Protein AF-A0A1A8Y0H7-F1 (afdb_monomer_lite)

Organism: NCBI:txid1860101

Structure (mmCIF, N/CA/C/O backbone):
data_AF-A0A1A8Y0H7-F1
#
_entry.id   AF-A0A1A8Y0H7-F1
#
loop_
_atom_site.group_PDB
_atom_site.id
_atom_site.type_symbol
_atom_site.label_atom_id
_atom_site.label_alt_id
_atom_site.label_comp_id
_atom_site.label_asym_id
_atom_site.label_entity_id
_atom_site.label_seq_id
_atom_site.pdbx_PDB_ins_code
_atom_site.Cartn_x
_atom_site.Cartn_y
_atom_site.Cartn_z
_atom_site.occupancy
_atom_site.B_iso_or_equiv
_atom_site.auth_seq_id
_atom_site.auth_comp_id
_atom_site.auth_asym_id
_atom_site.auth_atom_id
_atom_site.pdbx_PDB_model_num
ATOM 1 N N . MET A 1 1 ? -33.946 9.716 -29.576 1.00 44.84 1 MET A N 1
ATOM 2 C CA . MET A 1 1 ? -33.594 9.045 -28.306 1.00 44.84 1 MET A CA 1
ATOM 3 C C . MET A 1 1 ? -32.079 9.038 -28.224 1.00 44.84 1 MET A C 1
ATOM 5 O O . MET A 1 1 ? -31.457 8.305 -28.978 1.00 44.84 1 MET A O 1
ATOM 9 N N . VAL A 1 2 ? -31.477 9.935 -27.443 1.00 49.16 2 VAL A N 1
ATOM 10 C CA . VAL A 1 2 ? -30.012 10.001 -27.334 1.00 49.16 2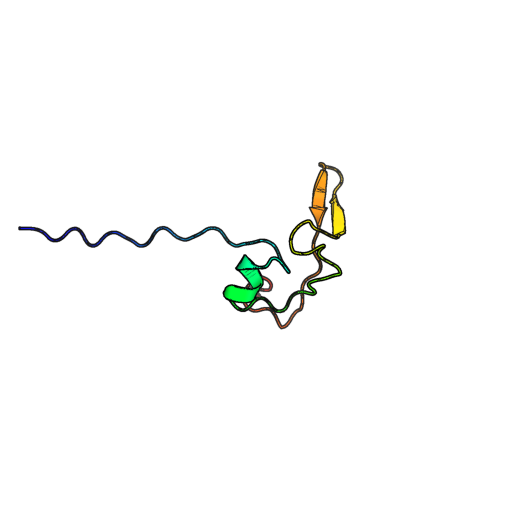 VAL A CA 1
ATOM 11 C C . VAL A 1 2 ? -29.608 9.077 -26.195 1.00 49.16 2 VAL A C 1
ATOM 13 O O . VAL A 1 2 ? -29.991 9.305 -25.049 1.00 49.16 2 VAL A O 1
ATOM 16 N N . ALA A 1 3 ? -28.910 7.993 -26.522 1.00 60.56 3 ALA A N 1
ATOM 17 C CA . ALA A 1 3 ? -28.346 7.100 -25.525 1.00 60.56 3 ALA A CA 1
ATOM 18 C C . ALA A 1 3 ? -27.251 7.855 -24.762 1.00 60.56 3 ALA A C 1
ATOM 20 O O . ALA A 1 3 ? -26.203 8.175 -25.319 1.00 60.56 3 ALA A O 1
ATOM 21 N N . VAL A 1 4 ? -27.505 8.158 -23.490 1.00 59.22 4 VAL A N 1
ATOM 22 C CA . VAL A 1 4 ? -26.473 8.641 -22.573 1.00 59.22 4 VAL A CA 1
ATOM 23 C C . VAL A 1 4 ? -25.587 7.447 -22.237 1.00 59.22 4 VAL A C 1
ATOM 25 O O . VAL A 1 4 ? -25.951 6.594 -21.426 1.00 59.22 4 VAL A O 1
ATOM 28 N N . VAL A 1 5 ? -24.432 7.354 -22.896 1.00 60.66 5 VAL A N 1
ATOM 29 C CA . VAL A 1 5 ? -23.363 6.447 -22.477 1.00 60.66 5 VAL A CA 1
ATOM 30 C C . VAL A 1 5 ? -22.823 6.966 -21.147 1.00 60.66 5 VAL A C 1
ATOM 32 O O . VAL A 1 5 ? -22.155 7.990 -21.081 1.00 60.66 5 VAL A O 1
ATOM 35 N N . LYS A 1 6 ? -23.206 6.304 -20.054 1.00 60.34 6 LYS A N 1
ATOM 36 C CA . LYS A 1 6 ? -22.749 6.645 -18.705 1.00 60.34 6 LYS A CA 1
ATOM 37 C C . LYS A 1 6 ? -21.240 6.404 -18.646 1.00 60.34 6 LYS A C 1
ATOM 39 O O . LYS A 1 6 ? -20.801 5.255 -18.725 1.00 60.34 6 LYS A O 1
ATOM 44 N N . GLU A 1 7 ? -20.453 7.472 -18.545 1.00 62.00 7 GLU A N 1
ATOM 45 C CA . GLU A 1 7 ? -19.019 7.367 -18.282 1.00 62.00 7 GLU A CA 1
ATOM 46 C C . GLU A 1 7 ? -18.816 6.560 -16.996 1.00 62.00 7 GLU A C 1
ATOM 48 O O . GLU A 1 7 ? -19.443 6.807 -15.965 1.00 62.00 7 GLU A 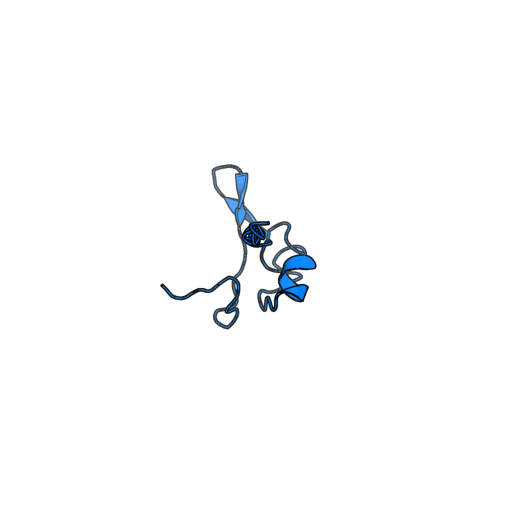O 1
ATOM 53 N N . LYS A 1 8 ? -17.999 5.511 -17.084 1.00 58.81 8 LYS A N 1
ATOM 54 C CA . LYS A 1 8 ? -17.772 4.568 -15.992 1.00 58.81 8 LYS A CA 1
ATOM 55 C C . LYS A 1 8 ? -16.980 5.304 -14.908 1.00 58.81 8 LYS A C 1
ATOM 57 O O . LYS A 1 8 ? -15.786 5.526 -15.088 1.00 58.81 8 LYS A O 1
ATOM 62 N N . GLU A 1 9 ? -17.637 5.702 -13.816 1.00 59.22 9 GLU A N 1
ATOM 63 C CA . GLU A 1 9 ? -16.983 6.346 -12.670 1.00 59.22 9 GLU A CA 1
ATOM 64 C C . GLU A 1 9 ? -15.714 5.572 -12.288 1.00 59.22 9 GLU A C 1
ATOM 66 O O . GLU A 1 9 ? -15.746 4.357 -12.045 1.00 59.22 9 GLU A O 1
ATOM 71 N N . LYS A 1 10 ? -14.576 6.275 -12.300 1.00 62.88 10 LYS A N 1
ATOM 72 C CA . LYS A 1 10 ? -13.258 5.705 -12.023 1.00 62.88 10 LYS A CA 1
ATOM 73 C C . LYS A 1 10 ? -13.228 5.277 -10.559 1.00 62.88 10 LYS A C 1
ATOM 75 O O . LYS A 1 10 ? -13.020 6.090 -9.666 1.00 62.88 10 LYS A O 1
ATOM 80 N N . GLN A 1 11 ? -13.485 3.993 -10.328 1.00 68.44 11 GLN A N 1
ATOM 81 C CA . GLN A 1 11 ? -13.490 3.389 -8.998 1.00 68.44 11 GLN A CA 1
ATOM 82 C C . GLN A 1 11 ? -12.185 3.738 -8.261 1.00 68.44 11 GLN A C 1
ATOM 84 O O . GLN A 1 11 ? -11.113 3.572 -8.855 1.00 68.44 11 GLN A O 1
ATOM 89 N N . PRO A 1 12 ? -12.242 4.181 -6.990 1.00 86.94 12 PRO A N 1
ATOM 90 C CA . PRO A 1 12 ? -11.057 4.612 -6.256 1.00 86.94 12 PRO A CA 1
ATOM 91 C C . PRO A 1 12 ? -10.026 3.483 -6.179 1.00 86.94 12 PRO A C 1
ATOM 93 O O . PRO A 1 12 ? -10.387 2.299 -6.142 1.00 86.94 12 PRO A O 1
ATOM 96 N N . LEU A 1 13 ? -8.743 3.847 -6.199 1.00 92.12 13 LEU A N 1
ATOM 97 C CA . LEU A 1 13 ? -7.637 2.900 -6.081 1.00 92.12 13 LEU A CA 1
ATOM 98 C C . LEU A 1 13 ? -7.652 2.298 -4.661 1.00 92.12 13 LEU A C 1
ATOM 100 O O . LEU A 1 13 ? -7.534 3.058 -3.702 1.00 92.12 13 LEU A O 1
ATOM 104 N N . PRO A 1 14 ? -7.841 0.975 -4.492 1.00 96.19 14 PRO A N 1
ATOM 105 C CA . PRO A 1 14 ? -7.852 0.346 -3.172 1.00 96.19 14 PRO A CA 1
ATOM 106 C C . PRO A 1 14 ? -6.454 0.358 -2.551 1.00 96.19 14 PRO A C 1
ATOM 108 O O . PRO A 1 14 ? -5.464 0.455 -3.270 1.00 96.19 14 PRO A O 1
ATOM 111 N N . ASN A 1 15 ? -6.357 0.207 -1.232 1.00 97.06 15 ASN A N 1
ATOM 112 C CA . ASN A 1 15 ? -5.068 0.205 -0.539 1.00 97.06 15 ASN A CA 1
ATOM 113 C C . ASN A 1 15 ? -4.216 -1.037 -0.881 1.00 97.06 15 ASN A C 1
ATOM 115 O O . ASN A 1 15 ? -4.769 -2.122 -1.087 1.00 97.06 15 ASN A O 1
ATOM 119 N N . PRO A 1 16 ? -2.874 -0.923 -0.904 1.00 97.50 16 PRO A N 1
ATOM 120 C CA . PRO A 1 16 ? -1.970 -2.057 -1.101 1.00 97.50 16 PRO A CA 1
ATOM 121 C C . PRO A 1 16 ? -2.278 -3.244 -0.181 1.00 97.50 16 PRO A C 1
ATOM 123 O O . PRO A 1 16 ? -2.476 -3.080 1.020 1.00 97.50 16 PRO A O 1
ATOM 126 N N . GLY A 1 17 ? -2.329 -4.450 -0.752 1.00 97.75 17 GLY A N 1
ATOM 127 C CA . GLY A 1 17 ? -2.586 -5.685 -0.005 1.00 97.75 17 GLY A CA 1
ATOM 128 C C . GLY A 1 17 ? -4.037 -5.899 0.451 1.00 97.75 17 GLY A C 1
ATOM 129 O O . GLY A 1 17 ? -4.311 -6.920 1.081 1.00 97.75 17 GLY A O 1
ATOM 130 N N . SER A 1 18 ? -4.982 -4.998 0.147 1.00 98.06 18 SER A N 1
ATOM 131 C CA . SER A 1 18 ? -6.398 -5.217 0.484 1.00 98.06 18 SER A CA 1
ATOM 132 C C . SER A 1 18 ? -7.047 -6.306 -0.388 1.00 98.06 18 SER A C 1
ATOM 134 O O . SER A 1 18 ? -6.608 -6.531 -1.522 1.00 98.06 18 SER A O 1
ATOM 136 N N . PRO A 1 19 ? -8.132 -6.958 0.073 1.00 98.19 19 PRO A N 1
ATOM 137 C CA . PRO A 1 19 ? -8.885 -7.907 -0.749 1.00 98.19 19 PRO A CA 1
ATOM 138 C C . PRO A 1 19 ? -9.349 -7.316 -2.091 1.00 98.19 19 PRO A C 1
ATOM 140 O O . PRO A 1 19 ? -9.313 -7.989 -3.122 1.00 98.19 19 PRO A O 1
ATOM 143 N N . GLU A 1 20 ? -9.761 -6.049 -2.107 1.00 97.25 20 GLU A N 1
ATOM 144 C CA . GLU A 1 20 ? -10.183 -5.326 -3.311 1.00 97.25 20 GLU A CA 1
ATO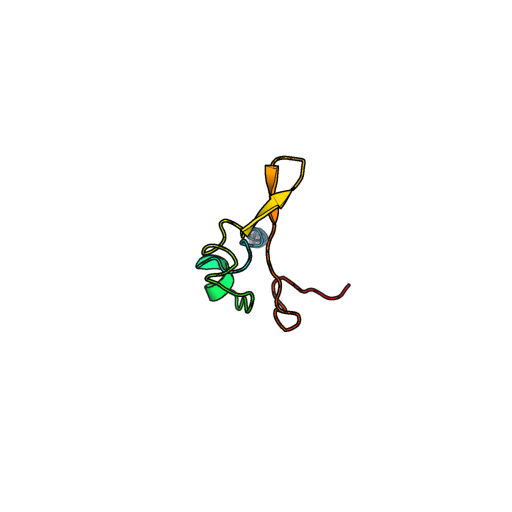M 145 C C . GLU A 1 20 ? -9.003 -5.049 -4.242 1.00 97.25 20 GLU A C 1
ATOM 147 O O . GLU A 1 20 ? -9.152 -5.143 -5.460 1.00 97.25 20 GLU A O 1
ATOM 152 N N . ALA A 1 21 ? -7.833 -4.726 -3.689 1.00 96.88 21 ALA A N 1
ATOM 153 C CA . ALA A 1 21 ? -6.617 -4.523 -4.461 1.00 96.88 21 ALA A CA 1
ATOM 154 C C . ALA A 1 21 ? -6.135 -5.820 -5.112 1.00 96.88 21 ALA A C 1
ATOM 156 O O . ALA A 1 21 ? -5.820 -5.825 -6.303 1.00 96.88 21 ALA A O 1
ATOM 157 N N . ILE A 1 22 ? -6.139 -6.931 -4.373 1.00 97.88 22 ILE A N 1
ATOM 158 C CA . ILE A 1 22 ? -5.771 -8.257 -4.891 1.00 97.88 22 ILE A CA 1
ATOM 159 C C . ILE A 1 22 ? -6.690 -8.644 -6.057 1.00 97.88 22 ILE A C 1
ATOM 161 O O . ILE A 1 22 ? -6.205 -9.046 -7.113 1.00 97.88 22 ILE A O 1
ATOM 165 N N . LYS A 1 23 ? -8.007 -8.415 -5.931 1.00 97.19 23 LYS A N 1
ATOM 166 C CA . LYS A 1 23 ? -8.978 -8.629 -7.025 1.00 97.19 23 LYS A CA 1
ATOM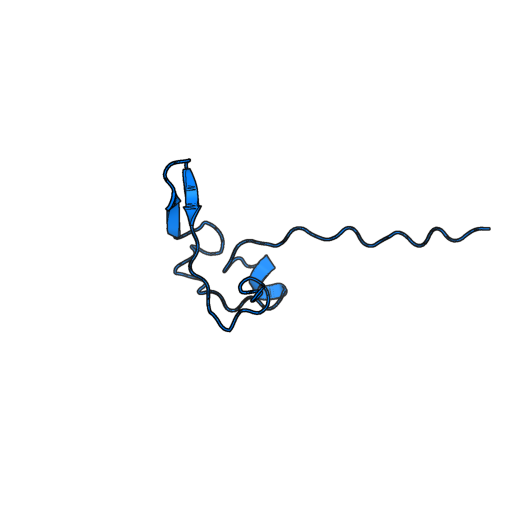 167 C C . LYS A 1 23 ? -8.684 -7.797 -8.280 1.00 97.19 23 LYS A C 1
ATOM 169 O O . LYS A 1 23 ? -9.115 -8.175 -9.365 1.00 97.19 23 LYS A O 1
ATOM 174 N N . ARG A 1 24 ? -7.972 -6.673 -8.146 1.00 95.75 24 ARG A N 1
ATOM 175 C CA . ARG A 1 24 ? -7.550 -5.796 -9.252 1.00 95.75 24 ARG A CA 1
ATOM 176 C C . ARG A 1 24 ? -6.108 -6.053 -9.719 1.00 95.75 24 ARG A C 1
ATOM 178 O O . ARG A 1 24 ? -5.599 -5.280 -10.523 1.00 95.75 24 ARG A O 1
ATOM 185 N N . GLY A 1 25 ? -5.452 -7.113 -9.237 1.00 95.81 25 GLY A N 1
ATOM 186 C CA . GLY A 1 25 ? -4.097 -7.498 -9.652 1.00 95.81 25 GLY A CA 1
ATOM 187 C C . GLY A 1 25 ? -2.962 -6.907 -8.810 1.00 95.81 25 GLY A C 1
ATOM 188 O O . GLY A 1 25 ? -1.820 -6.875 -9.266 1.00 95.81 25 GLY A O 1
ATOM 189 N N . CYS A 1 26 ? -3.244 -6.430 -7.594 1.00 96.88 26 CYS A N 1
ATOM 190 C CA . CYS A 1 26 ? -2.204 -6.008 -6.656 1.00 96.88 26 CYS A CA 1
ATOM 191 C C . CYS A 1 26 ? -1.223 -7.149 -6.359 1.00 96.88 26 CYS A C 1
ATOM 193 O O . CYS A 1 26 ? -1.635 -8.280 -6.106 1.00 96.88 26 CYS A O 1
ATOM 195 N N . LYS A 1 27 ? 0.070 -6.814 -6.328 1.00 97.38 27 LYS A N 1
ATOM 196 C CA . LYS A 1 27 ? 1.164 -7.706 -5.914 1.00 97.38 27 LYS A CA 1
ATOM 197 C C . LYS A 1 27 ? 1.908 -7.210 -4.670 1.00 97.38 27 LYS A C 1
ATOM 199 O O . LYS A 1 27 ? 2.952 -7.749 -4.322 1.00 97.38 27 LYS A O 1
ATOM 204 N N . CYS A 1 28 ? 1.421 -6.150 -4.024 1.00 97.44 28 CYS A N 1
ATOM 205 C CA . CYS A 1 28 ? 2.011 -5.670 -2.778 1.00 97.44 28 CYS A CA 1
ATOM 206 C C . CYS A 1 28 ? 1.801 -6.706 -1.659 1.00 97.44 28 CYS A C 1
ATOM 208 O O . CYS A 1 28 ? 0.775 -7.395 -1.660 1.00 97.44 28 CYS A O 1
ATOM 210 N N . PRO A 1 29 ? 2.734 -6.813 -0.698 1.00 97.75 29 PRO A N 1
ATOM 211 C CA . PRO A 1 29 ? 2.648 -7.804 0.368 1.00 97.75 29 PRO A CA 1
ATOM 212 C C . PRO A 1 29 ? 1.366 -7.622 1.184 1.00 97.75 29 PRO A C 1
ATOM 214 O O . PRO A 1 29 ? 1.012 -6.514 1.578 1.00 97.75 29 PRO A O 1
ATOM 217 N N . VAL A 1 30 ? 0.642 -8.716 1.412 1.00 98.25 30 VAL A N 1
ATOM 218 C CA . VAL A 1 30 ? -0.680 -8.679 2.058 1.00 98.25 30 VAL A CA 1
ATOM 219 C C . VAL A 1 30 ? -0.554 -8.543 3.573 1.00 98.25 30 VAL A C 1
ATOM 221 O O . VAL A 1 30 ? -1.214 -7.693 4.172 1.00 98.25 30 VAL A O 1
ATOM 224 N N . LEU A 1 31 ? 0.310 -9.362 4.183 1.00 98.12 31 LEU A N 1
ATOM 225 C CA . LEU A 1 31 ? 0.494 -9.405 5.635 1.00 98.12 31 LEU A CA 1
ATOM 226 C C . LEU A 1 31 ? 1.192 -8.144 6.146 1.00 98.12 31 LEU A C 1
ATOM 228 O O . LEU A 1 31 ? 0.681 -7.508 7.064 1.00 98.12 31 LEU A O 1
ATOM 232 N N . ASP A 1 32 ? 2.274 -7.716 5.489 1.00 97.75 32 ASP A N 1
ATOM 233 C CA . ASP A 1 32 ? 3.002 -6.499 5.874 1.00 97.75 32 ASP A CA 1
ATOM 234 C C . ASP A 1 32 ? 2.156 -5.229 5.739 1.00 97.75 32 ASP A C 1
ATOM 236 O O . ASP A 1 32 ? 2.429 -4.239 6.407 1.00 97.75 32 ASP A O 1
ATOM 240 N N . ASN A 1 33 ? 1.122 -5.245 4.893 1.00 97.88 33 ASN A N 1
ATOM 241 C CA . ASN A 1 33 ? 0.181 -4.135 4.729 1.00 97.88 33 ASN A CA 1
ATOM 242 C C . ASN A 1 33 ? -1.112 -4.308 5.539 1.00 97.88 33 ASN A C 1
ATOM 244 O O . ASN A 1 33 ? -2.074 -3.559 5.331 1.00 97.88 33 ASN A O 1
ATOM 248 N N . GLY A 1 34 ? -1.180 -5.310 6.420 1.00 97.75 34 GLY A N 1
ATOM 249 C CA . GLY A 1 34 ? -2.330 -5.546 7.289 1.00 97.75 34 GLY A CA 1
ATOM 250 C C . GLY A 1 34 ? -3.640 -5.722 6.519 1.00 97.75 34 GLY A C 1
ATOM 251 O O . GLY A 1 34 ? -4.671 -5.202 6.947 1.00 97.75 34 GLY A O 1
ATOM 252 N N . HIS A 1 35 ? -3.602 -6.388 5.361 1.00 97.88 35 HIS A N 1
ATOM 253 C CA . HIS A 1 35 ? -4.746 -6.521 4.451 1.00 97.88 35 HIS A CA 1
ATOM 254 C C . HIS A 1 35 ? -5.353 -5.167 4.020 1.00 97.88 35 HIS A C 1
ATOM 256 O O . HIS A 1 35 ? -6.573 -5.027 3.920 1.00 97.88 35 HIS A O 1
ATOM 262 N N . GLY A 1 36 ? -4.513 -4.155 3.773 1.00 97.31 36 GLY A N 1
ATOM 263 C CA . GLY A 1 36 ? -4.937 -2.817 3.337 1.00 97.31 36 GLY A CA 1
ATOM 264 C C . GLY A 1 36 ? -5.117 -1.791 4.459 1.00 97.31 36 GLY A C 1
ATOM 265 O O . GLY A 1 36 ? -5.532 -0.664 4.179 1.00 97.31 36 GLY A O 1
ATOM 266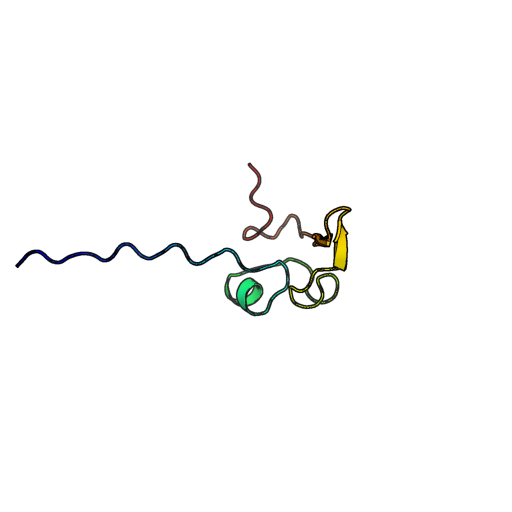 N N . LYS A 1 37 ? -4.788 -2.149 5.706 1.00 97.38 37 LYS A N 1
ATOM 267 C CA . LYS A 1 37 ? -4.788 -1.231 6.859 1.00 97.38 37 LYS A CA 1
ATOM 268 C C . LYS A 1 37 ? -3.531 -0.356 6.937 1.00 97.38 37 LYS A C 1
ATOM 270 O O . LYS A 1 37 ? -3.584 0.701 7.555 1.00 97.38 37 LYS A O 1
ATOM 275 N N . GLY A 1 38 ? -2.443 -0.777 6.294 1.00 95.69 38 GLY A N 1
ATOM 276 C CA . GLY A 1 38 ? -1.125 -0.152 6.410 1.00 95.69 38 GLY A CA 1
ATOM 277 C C . GLY A 1 38 ? -0.279 -0.807 7.499 1.00 95.69 38 GLY A C 1
ATOM 278 O O . GLY A 1 38 ? -0.799 -1.531 8.350 1.00 95.69 38 GLY A O 1
ATOM 279 N N . ASN A 1 39 ? 1.032 -0.584 7.436 1.00 93.44 39 ASN A N 1
ATOM 280 C CA . ASN A 1 39 ? 1.990 -1.118 8.407 1.00 93.44 39 ASN A CA 1
ATOM 281 C C . ASN A 1 39 ? 2.213 -0.144 9.576 1.00 93.44 39 ASN A C 1
ATOM 283 O O . ASN A 1 39 ? 2.191 -0.522 10.746 1.00 93.44 39 ASN A O 1
ATOM 287 N N . HIS A 1 40 ? 2.381 1.138 9.251 1.00 92.56 40 HIS A N 1
ATOM 288 C CA . HIS A 1 40 ? 2.668 2.221 10.192 1.00 92.56 40 HIS A CA 1
ATOM 289 C C . HIS A 1 40 ? 1.849 3.458 9.841 1.00 92.56 40 HIS A C 1
ATOM 291 O O . HIS A 1 40 ? 1.206 3.490 8.794 1.00 92.56 40 HIS A O 1
ATOM 297 N N . LEU A 1 41 ? 1.894 4.474 10.699 1.00 96.19 41 LEU A N 1
ATOM 298 C CA . LEU A 1 41 ? 1.373 5.801 10.397 1.00 96.19 41 LEU A CA 1
ATOM 299 C C . LEU A 1 41 ? 2.537 6.767 10.149 1.00 96.19 41 LEU A C 1
ATOM 301 O O . LEU A 1 41 ? 3.590 6.623 10.770 1.00 96.19 41 LEU A O 1
ATOM 305 N N . ASP A 1 42 ? 2.353 7.731 9.252 1.00 95.44 42 ASP A N 1
ATOM 306 C CA . ASP A 1 42 ? 3.245 8.886 9.147 1.00 95.44 42 ASP A CA 1
ATOM 307 C C . ASP A 1 42 ? 3.013 9.888 10.296 1.00 95.44 42 ASP A C 1
ATOM 309 O O . ASP A 1 42 ? 2.169 9.684 11.173 1.00 95.44 42 ASP A O 1
ATOM 313 N N . GLU A 1 43 ? 3.756 10.996 10.286 1.00 96.94 43 GLU A N 1
ATOM 314 C CA . GLU A 1 43 ? 3.651 12.068 11.288 1.00 96.94 43 GLU A CA 1
ATOM 315 C C . GLU A 1 43 ? 2.254 12.712 11.380 1.00 96.94 43 GLU A C 1
ATOM 317 O O . GLU A 1 43 ? 1.923 13.324 12.393 1.00 96.94 43 GLU A O 1
ATOM 322 N N . ASN A 1 44 ? 1.412 12.532 10.357 1.00 97.12 44 ASN A N 1
ATOM 323 C CA . ASN A 1 44 ? 0.050 13.059 10.282 1.00 97.12 44 ASN A CA 1
ATOM 324 C C . ASN A 1 44 ? -1.015 11.986 10.563 1.00 97.12 44 ASN A C 1
ATOM 326 O O . ASN A 1 44 ? -2.211 12.240 10.397 1.00 97.12 44 ASN A O 1
ATOM 330 N N . GLY A 1 45 ? -0.614 10.778 10.969 1.00 95.62 45 GLY A N 1
ATOM 331 C CA . GLY A 1 45 ? -1.540 9.684 11.248 1.00 95.62 45 GLY A CA 1
ATOM 332 C C . GLY A 1 45 ? -2.057 8.960 10.000 1.00 95.62 45 GLY A C 1
ATOM 333 O O . GLY A 1 45 ? -3.044 8.226 10.097 1.00 95.62 45 GLY A O 1
ATOM 334 N N . LYS A 1 46 ? -1.439 9.141 8.826 1.00 95.62 46 LYS A N 1
ATOM 335 C CA . LYS A 1 46 ? -1.848 8.457 7.589 1.00 95.62 46 LYS A CA 1
ATOM 336 C C . LYS A 1 46 ? -1.137 7.105 7.453 1.00 95.62 46 LYS A C 1
ATOM 338 O O . LYS A 1 46 ? 0.071 7.041 7.666 1.00 95.62 46 LYS A O 1
ATOM 343 N N . PRO A 1 47 ? -1.835 6.027 7.045 1.00 96.06 47 PRO A N 1
ATOM 344 C CA . PRO A 1 47 ? -1.212 4.720 6.886 1.00 96.06 47 PRO A CA 1
ATOM 345 C C . PRO A 1 47 ? -0.154 4.699 5.777 1.00 96.06 47 PRO A C 1
ATOM 347 O O . PRO A 1 47 ? -0.383 5.169 4.659 1.00 96.06 47 PRO A O 1
ATOM 350 N N . LEU A 1 48 ? 0.986 4.092 6.093 1.00 96.69 48 LEU A N 1
ATOM 351 C CA . LEU A 1 48 ? 2.087 3.785 5.191 1.00 96.69 48 LEU A CA 1
ATOM 352 C C . LEU A 1 48 ? 2.004 2.329 4.731 1.00 96.69 48 LEU A C 1
ATOM 354 O O . LEU A 1 48 ? 1.578 1.443 5.477 1.00 96.69 48 LEU A O 1
ATOM 358 N N . PHE A 1 49 ? 2.441 2.087 3.498 1.00 96.81 49 PHE A N 1
ATOM 359 C CA . PHE A 1 49 ? 2.340 0.792 2.838 1.00 96.81 49 PHE A CA 1
ATOM 360 C C . PHE A 1 49 ? 3.664 0.397 2.197 1.00 96.81 49 PHE A C 1
ATOM 362 O O . PHE A 1 49 ? 4.382 1.235 1.652 1.00 96.81 49 PHE A O 1
ATOM 369 N N . TRP A 1 50 ? 3.933 -0.901 2.200 1.00 96.00 50 TRP A N 1
ATOM 370 C CA . TRP A 1 50 ? 4.989 -1.518 1.419 1.00 96.00 50 TRP A CA 1
ATOM 371 C C . TRP A 1 50 ? 4.503 -1.793 0.005 1.00 96.00 50 TRP A C 1
ATOM 373 O O . TRP A 1 50 ? 3.428 -2.370 -0.205 1.00 96.00 50 TRP A O 1
ATOM 383 N N . TYR A 1 51 ? 5.326 -1.421 -0.968 1.00 94.69 51 TYR A N 1
ATOM 384 C CA . TYR A 1 51 ? 5.050 -1.627 -2.380 1.00 94.69 51 TYR A CA 1
ATOM 385 C C . TYR A 1 51 ? 5.963 -2.707 -2.944 1.00 94.69 51 TYR A C 1
ATOM 387 O O . TYR A 1 51 ? 7.160 -2.729 -2.670 1.00 94.69 51 TYR A O 1
ATOM 395 N N . SER A 1 52 ? 5.395 -3.586 -3.770 1.00 94.88 52 SER A N 1
ATOM 396 C CA . SER A 1 52 ? 6.203 -4.393 -4.682 1.00 94.88 52 SER A CA 1
ATOM 397 C C . SER A 1 52 ? 6.467 -3.576 -5.944 1.00 94.88 52 SER A C 1
ATOM 399 O O . SER A 1 52 ? 5.524 -3.042 -6.530 1.00 94.88 52 SER A O 1
ATOM 401 N N . MET A 1 53 ? 7.724 -3.521 -6.391 1.00 93.12 53 MET A N 1
ATOM 402 C CA . MET A 1 53 ? 8.099 -2.864 -7.653 1.00 93.12 53 MET A CA 1
ATOM 403 C C . MET A 1 53 ? 7.454 -3.532 -8.878 1.00 93.12 53 MET A C 1
ATOM 405 O O . MET A 1 53 ? 7.335 -2.923 -9.934 1.00 93.12 53 MET A O 1
ATOM 409 N N . GLU A 1 54 ? 6.991 -4.775 -8.738 1.00 92.31 54 GLU A N 1
ATOM 410 C CA . GLU A 1 54 ? 6.290 -5.516 -9.790 1.00 92.31 54 GLU A CA 1
ATOM 411 C C . GLU A 1 54 ? 4.768 -5.275 -9.778 1.00 92.31 54 GLU A C 1
ATOM 413 O O . GLU A 1 54 ? 4.029 -5.836 -10.598 1.00 92.31 54 GLU A O 1
ATOM 418 N N . CYS A 1 55 ? 4.263 -4.491 -8.819 1.00 95.19 55 CYS A N 1
ATOM 419 C CA . CYS A 1 55 ? 2.841 -4.210 -8.676 1.00 95.19 55 CYS A CA 1
ATOM 420 C C . CYS A 1 55 ? 2.412 -3.079 -9.616 1.00 95.19 55 CYS A C 1
ATOM 422 O O . CYS A 1 55 ? 2.339 -1.928 -9.204 1.00 95.19 55 CYS A O 1
ATOM 424 N N . GLY A 1 56 ? 2.015 -3.402 -10.847 1.00 93.12 56 GLY A N 1
ATOM 425 C CA . GLY A 1 56 ? 1.515 -2.401 -11.803 1.00 93.12 56 GLY A CA 1
ATOM 426 C C . GLY A 1 56 ? 0.236 -1.657 -11.377 1.00 93.12 56 GLY A C 1
ATOM 427 O O . GLY A 1 56 ? -0.149 -0.691 -12.026 1.00 93.12 56 GLY A O 1
ATOM 428 N N . LEU A 1 57 ? -0.432 -2.083 -10.295 1.00 93.88 57 LEU A N 1
ATOM 429 C CA . L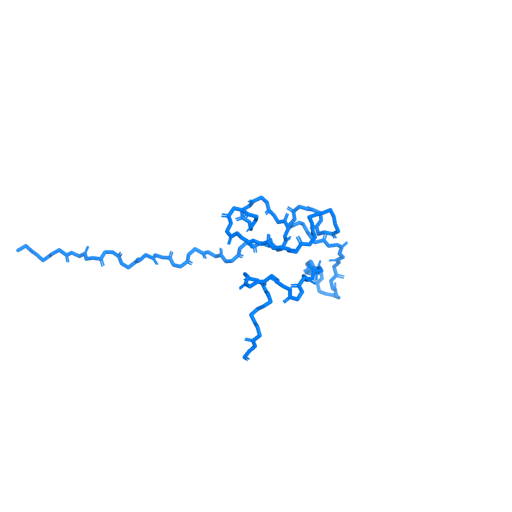EU A 1 57 ? -1.594 -1.382 -9.739 1.00 93.88 57 LEU A CA 1
ATOM 430 C C . LEU A 1 57 ? -1.196 -0.178 -8.869 1.00 93.88 57 LEU A C 1
ATOM 432 O O . LEU A 1 57 ? -1.900 0.829 -8.861 1.00 93.88 57 LEU A O 1
ATOM 436 N N . HIS A 1 58 ? -0.100 -0.294 -8.114 1.00 93.00 58 HIS A N 1
ATOM 437 C CA . HIS A 1 58 ? 0.308 0.696 -7.107 1.00 93.00 58 HIS A CA 1
ATOM 438 C C . HIS A 1 58 ? 1.684 1.297 -7.359 1.00 93.00 58 HIS A C 1
ATOM 440 O O . HIS A 1 58 ? 1.926 2.440 -6.990 1.00 93.00 58 HIS A O 1
ATOM 446 N N . TRP A 1 59 ? 2.568 0.542 -7.998 1.00 87.00 59 TRP A N 1
ATOM 447 C CA . TRP A 1 59 ? 3.848 1.004 -8.501 1.00 87.00 59 TRP A CA 1
ATOM 448 C C . TRP A 1 59 ? 3.697 1.384 -9.974 1.00 87.00 59 TRP A C 1
ATOM 450 O O . TRP A 1 59 ? 4.169 0.699 -10.883 1.00 87.00 59 TRP A O 1
ATOM 460 N N . ILE A 1 60 ? 2.964 2.471 -10.213 1.00 74.38 60 ILE A N 1
ATOM 461 C CA . ILE A 1 60 ? 2.941 3.111 -11.525 1.00 74.38 60 ILE A CA 1
ATOM 462 C C . ILE A 1 60 ? 4.221 3.936 -11.578 1.00 74.38 60 ILE A C 1
ATOM 464 O O . ILE A 1 60 ? 4.294 5.005 -10.976 1.00 74.38 60 ILE A O 1
ATOM 468 N N . SER A 1 61 ? 5.252 3.385 -12.222 1.00 50.75 61 SER A N 1
ATOM 469 C CA . SER A 1 61 ? 6.424 4.178 -12.589 1.00 50.75 61 SER A CA 1
ATOM 470 C C . SER A 1 61 ? 5.926 5.425 -13.335 1.00 50.75 61 SER A C 1
ATOM 472 O O . SER A 1 61 ? 5.111 5.250 -14.247 1.00 50.75 61 SER A O 1
ATOM 474 N N . PRO A 1 62 ? 6.324 6.644 -12.924 1.00 47.56 62 PRO A N 1
ATOM 475 C CA . PRO A 1 62 ? 5.912 7.874 -13.595 1.00 47.56 62 PRO A CA 1
ATOM 476 C C . PRO A 1 62 ? 6.375 7.919 -15.053 1.00 47.56 62 PRO A C 1
ATOM 478 O O . PRO A 1 62 ? 7.402 7.271 -15.372 1.00 47.56 62 PRO A O 1
#

Secondary structure (DSSP, 8-state):
----------PPPPPTT-HHHHHTT--S-TTTTGGGT-SEE-TTSPEE----TT-TTT----

Radius of gyration: 15.19 Å; chains: 1; bounding box: 42×22×40 Å

pLDDT: mean 87.36, std 16.18, range [44.84, 98.25]

Foldseek 3Di:
DDDDPPDDPPPDQAAALAPVNVVVPHPFDNVCCVNRVANDADPVRHHHGGHDCPGCSPNVPD

Sequence (62 aa):
MVAVVKEKEKQPLPNPGSPEAIKRGCKCPVLDNGHGKGNHLDENGKPLFWYSMECGLHWISP